Protein AF-A0A656GG90-F1 (afdb_monomer)

Secondary structure (DSSP, 8-state):
-PPP--------------S-GGG--S-SSSS-S-S------TTTHHHHS-GGGHHHHHHHHHHHGGGSS---

pLDDT: mean 93.35, std 8.49, range [52.53, 97.88]

Mean predicted aligned error: 4.47 Å

InterPro domains:
  IPR015797 NUDIX hydrolase-like domain superfamily [SSF55811] (5-67)

Solvent-accessible surface area (backbone atoms only — not comparable to full-atom values): 5283 Å² total; per-residue (Å²): 131,84,80,85,81,89,77,84,89,84,86,88,83,92,82,80,86,87,67,67,71,87,72,72,72,53,78,87,51,102,74,53,92,48,97,74,86,77,92,71,64,90,70,54,58,62,82,68,47,61,76,92,48,28,65,62,50,52,52,52,52,62,71,50,48,75,68,72,73,68,69,130

Organism: NCBI:txid629261

Foldseek 3Di:
DDDDDPDDDDDDDDDDPPDDPVVPDQPPDPDGPDPDDDDDDLCVCLVVDDPVCNVVSVVRSVVCVVVVPPDD

Sequence (72 aa):
SQPLCIGQKQKWFLLRLISNEQRVRMDLTGKPEFDGWRWVSYWYPLGQVVTFKREVYRRALKELAPRLLSRD

Radius of gyration: 15.59 Å; Cα contacts (8 Å, |Δi|>4): 16; chains: 1; bounding box: 30×38×36 Å

Structure (mmCIF, N/CA/C/O bac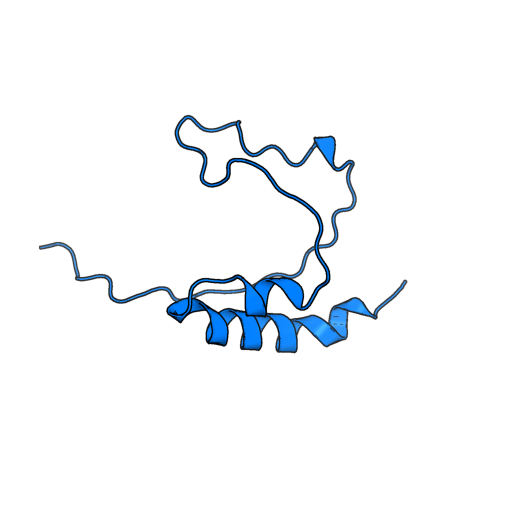kbone):
data_AF-A0A656GG90-F1
#
_entry.id   AF-A0A656GG90-F1
#
loop_
_atom_site.group_PDB
_atom_site.id
_atom_site.type_symbol
_atom_site.label_atom_id
_atom_site.label_alt_id
_atom_site.label_comp_id
_atom_site.label_asym_id
_atom_site.label_entity_id
_atom_site.label_seq_id
_atom_site.pdbx_PDB_ins_code
_atom_site.Cartn_x
_atom_site.Cartn_y
_atom_site.Cartn_z
_atom_site.occupancy
_atom_site.B_iso_or_equiv
_atom_site.auth_seq_id
_atom_site.auth_comp_id
_atom_site.auth_asym_id
_atom_site.auth_atom_id
_atom_site.pdbx_PDB_model_num
ATOM 1 N N . SER A 1 1 ? 15.092 24.087 -15.310 1.00 79.00 1 SER A N 1
ATOM 2 C CA . SER A 1 1 ? 14.050 23.073 -15.579 1.00 79.00 1 SER A CA 1
ATOM 3 C C . SER A 1 1 ? 13.879 22.213 -14.338 1.00 79.00 1 SER A C 1
ATOM 5 O O . SER A 1 1 ? 14.847 22.033 -13.607 1.00 79.00 1 SER A O 1
ATOM 7 N N . GLN A 1 2 ? 12.669 21.727 -14.051 1.00 81.81 2 GLN A N 1
ATOM 8 C CA . GLN A 1 2 ? 12.494 20.730 -12.989 1.00 81.81 2 GLN A CA 1
ATOM 9 C C . GLN A 1 2 ? 13.118 19.392 -13.431 1.00 81.81 2 GLN A C 1
ATOM 11 O O . GLN A 1 2 ? 13.059 19.076 -14.622 1.00 81.81 2 GLN A O 1
ATOM 16 N N . PRO A 1 3 ? 13.741 18.623 -12.519 1.00 87.81 3 PRO A N 1
ATOM 17 C CA . PRO A 1 3 ? 14.346 17.340 -12.860 1.00 87.81 3 PRO A CA 1
ATOM 18 C C . PRO A 1 3 ? 13.279 16.330 -13.301 1.00 87.81 3 PRO A C 1
ATOM 20 O O . PRO A 1 3 ? 12.189 16.274 -12.729 1.00 87.81 3 PRO A O 1
ATOM 23 N N . LEU A 1 4 ? 13.603 15.506 -14.302 1.00 94.25 4 LEU A N 1
ATOM 24 C CA . LEU A 1 4 ? 12.720 14.432 -14.752 1.00 94.25 4 LEU A CA 1
ATOM 25 C C . LEU A 1 4 ? 12.587 13.373 -13.649 1.00 94.25 4 LEU A C 1
ATOM 27 O O . LEU A 1 4 ? 13.562 12.720 -13.274 1.00 94.25 4 LEU A O 1
ATOM 31 N N . CYS A 1 5 ? 11.369 13.180 -13.149 1.00 93.94 5 CYS A N 1
ATOM 32 C CA . CYS A 1 5 ? 11.063 12.102 -12.219 1.00 93.94 5 CYS A CA 1
ATOM 33 C C . CYS A 1 5 ? 10.860 10.792 -12.992 1.00 93.94 5 CYS A C 1
ATOM 35 O O . CYS A 1 5 ? 9.910 10.662 -13.759 1.00 93.94 5 CYS A O 1
ATOM 37 N N . ILE A 1 6 ? 11.744 9.816 -12.773 1.00 94.12 6 ILE A N 1
ATOM 38 C CA . ILE A 1 6 ? 11.693 8.497 -13.430 1.00 94.12 6 ILE A CA 1
ATOM 39 C C . ILE A 1 6 ? 11.056 7.404 -12.556 1.00 94.12 6 ILE A C 1
ATOM 41 O O . ILE A 1 6 ? 10.964 6.253 -12.976 1.00 94.12 6 ILE A O 1
ATOM 45 N N . GLY A 1 7 ? 10.645 7.725 -11.324 1.00 94.19 7 GLY A N 1
ATOM 46 C CA . GLY A 1 7 ? 10.052 6.745 -10.419 1.00 94.19 7 GLY A CA 1
ATOM 47 C C . GLY A 1 7 ? 10.034 7.167 -8.954 1.00 94.19 7 GLY A C 1
ATOM 48 O O . GLY A 1 7 ? 10.212 8.332 -8.611 1.00 94.19 7 GLY A O 1
ATOM 49 N N . GLN A 1 8 ? 9.809 6.188 -8.076 1.00 95.75 8 GLN A N 1
ATOM 50 C CA . GLN A 1 8 ? 9.659 6.395 -6.636 1.00 95.75 8 GLN A CA 1
ATOM 51 C C . GLN A 1 8 ? 10.578 5.457 -5.847 1.00 95.75 8 GLN A C 1
ATOM 53 O O . GLN A 1 8 ? 10.678 4.271 -6.154 1.00 95.75 8 GLN A O 1
ATOM 58 N N . LYS A 1 9 ? 11.200 5.977 -4.784 1.00 95.81 9 LYS A N 1
ATOM 59 C CA . LYS A 1 9 ? 11.842 5.179 -3.728 1.00 95.81 9 LYS A CA 1
ATOM 60 C C . LYS A 1 9 ? 10.877 5.100 -2.550 1.00 95.81 9 LYS A C 1
ATOM 62 O O . LYS A 1 9 ? 10.395 6.132 -2.096 1.00 95.81 9 LYS A O 1
ATOM 67 N N . GLN A 1 10 ? 10.578 3.894 -2.079 1.00 97.06 10 GLN A N 1
ATOM 68 C CA . GLN A 1 10 ? 9.488 3.659 -1.131 1.00 97.06 10 GLN A CA 1
ATOM 69 C C . GLN A 1 10 ? 9.985 2.906 0.105 1.00 97.06 10 GLN A C 1
ATOM 71 O O . GLN A 1 10 ? 10.805 1.996 -0.011 1.00 97.06 10 GLN A O 1
ATOM 76 N N . LYS A 1 11 ? 9.454 3.268 1.277 1.00 96.94 11 LYS A N 1
ATOM 77 C CA . LYS A 1 11 ? 9.533 2.481 2.514 1.00 96.94 11 LYS A CA 1
ATOM 78 C C . LYS A 1 11 ? 8.130 1.976 2.838 1.00 96.94 11 LYS A C 1
ATOM 80 O O . LYS A 1 11 ? 7.180 2.750 2.764 1.00 96.94 11 LYS A O 1
ATOM 85 N N . TRP A 1 12 ? 8.016 0.696 3.171 1.00 97.38 12 TRP A N 1
ATOM 86 C CA . TRP A 1 12 ? 6.742 0.029 3.429 1.00 97.38 12 TRP A CA 1
ATOM 87 C C . TRP A 1 12 ? 6.559 -0.230 4.923 1.00 97.38 12 TRP A C 1
ATOM 89 O O . TRP A 1 12 ? 7.518 -0.558 5.618 1.00 97.38 12 TRP A O 1
ATOM 99 N N . PHE A 1 13 ? 5.322 -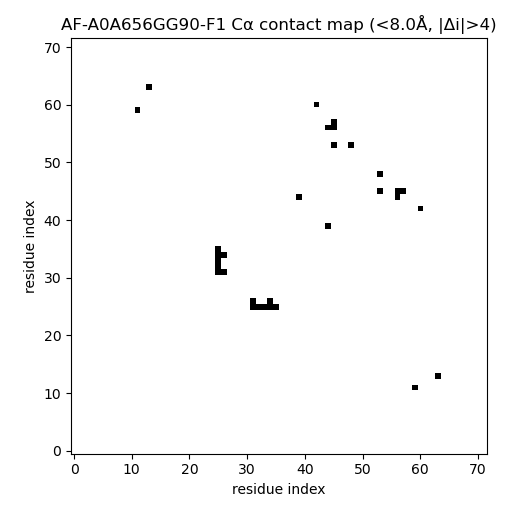0.099 5.401 1.00 96.12 13 PHE A N 1
ATOM 100 C CA . PHE A 1 13 ? 4.943 -0.334 6.792 1.00 96.12 13 PHE A CA 1
ATOM 101 C C . PHE A 1 13 ? 3.779 -1.324 6.843 1.00 96.12 13 PHE A C 1
ATOM 103 O O . PHE A 1 13 ? 2.851 -1.236 6.040 1.00 96.12 13 PHE A O 1
ATOM 110 N N . LEU A 1 14 ? 3.825 -2.252 7.799 1.00 96.00 14 LEU A N 1
ATOM 111 C CA . LEU A 1 14 ? 2.709 -3.134 8.132 1.00 96.00 14 LEU A CA 1
ATOM 112 C C . LEU A 1 14 ? 2.021 -2.591 9.383 1.00 96.00 14 LEU A C 1
ATOM 114 O O . LEU A 1 14 ? 2.678 -2.393 10.403 1.00 96.00 14 LEU A O 1
ATOM 118 N N . LEU A 1 15 ? 0.712 -2.361 9.302 1.00 94.81 15 LEU A N 1
ATOM 119 C CA . LEU A 1 15 ? -0.087 -1.799 10.388 1.00 94.81 15 LEU A CA 1
ATOM 120 C C . LEU A 1 15 ? -1.263 -2.724 10.713 1.00 94.81 15 LEU A C 1
ATOM 122 O O . LEU A 1 15 ? -1.895 -3.270 9.808 1.00 94.81 15 LEU A O 1
ATOM 126 N N . ARG A 1 16 ? -1.579 -2.855 12.006 1.00 94.00 16 ARG A N 1
ATOM 127 C CA . ARG A 1 16 ? -2.819 -3.469 12.499 1.00 94.00 16 ARG A CA 1
ATOM 128 C C . ARG A 1 16 ? -3.809 -2.355 12.826 1.00 94.00 16 ARG A C 1
ATOM 130 O O . ARG A 1 16 ? -3.501 -1.487 13.641 1.00 94.00 16 ARG A O 1
ATOM 137 N N . LEU A 1 17 ? -4.992 -2.382 12.214 1.00 95.50 17 LEU A N 1
ATOM 138 C CA . LEU A 1 17 ? -6.071 -1.470 12.582 1.00 95.50 17 LEU A CA 1
ATOM 139 C C . LEU A 1 17 ? -6.612 -1.880 13.960 1.00 95.50 17 LEU A C 1
ATOM 141 O O . LEU A 1 17 ? -7.170 -2.961 14.107 1.00 95.50 17 LEU A O 1
ATOM 145 N N . ILE A 1 18 ? -6.401 -1.033 14.968 1.00 96.12 18 ILE A N 1
ATOM 146 C C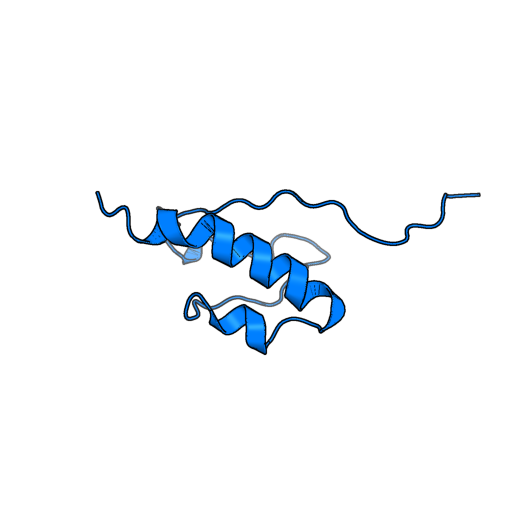A . ILE A 1 18 ? -6.872 -1.254 16.350 1.00 96.12 18 ILE A CA 1
ATOM 147 C C . ILE A 1 18 ? -8.170 -0.499 16.668 1.00 96.12 18 ILE A C 1
ATOM 149 O O . ILE A 1 18 ? -8.755 -0.682 17.731 1.00 96.12 18 ILE A O 1
ATOM 153 N N . SER A 1 19 ? -8.590 0.396 15.776 1.00 96.62 19 SER A N 1
ATOM 154 C CA . SER A 1 19 ? -9.777 1.231 15.934 1.00 96.62 19 SER A CA 1
ATOM 155 C C . SER A 1 19 ? -10.937 0.707 15.089 1.00 96.62 19 SER A C 1
ATOM 157 O O . SER A 1 19 ? -10.787 -0.216 14.292 1.00 96.62 19 SER A O 1
ATOM 159 N N . ASN A 1 20 ? -12.115 1.305 15.266 1.00 96.88 20 ASN A N 1
ATOM 160 C CA . ASN A 1 20 ? -13.273 0.984 14.440 1.00 96.88 20 ASN A CA 1
ATOM 161 C C . ASN A 1 20 ? -13.025 1.374 12.968 1.00 96.88 20 ASN A C 1
ATOM 163 O O . ASN A 1 20 ? -12.542 2.473 12.690 1.00 96.88 20 ASN A O 1
ATOM 167 N N . GLU A 1 21 ? -13.421 0.503 12.041 1.00 96.62 21 GLU A N 1
ATOM 168 C CA . GLU A 1 21 ? -13.289 0.681 10.588 1.00 96.62 21 GLU A CA 1
ATOM 169 C C . GLU A 1 21 ? -13.915 1.975 10.055 1.00 96.62 21 GLU A C 1
ATOM 171 O O . GLU A 1 21 ? -13.388 2.570 9.117 1.00 96.62 21 GLU A O 1
ATOM 176 N N . GLN A 1 22 ? -14.967 2.482 10.702 1.00 95.56 22 GLN A N 1
ATOM 177 C CA . G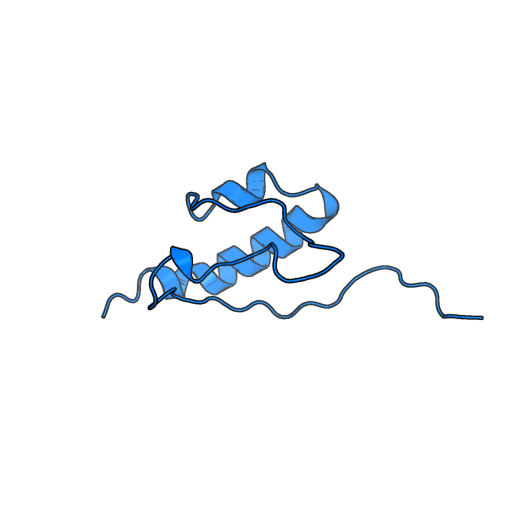LN A 1 22 ? -15.607 3.759 10.359 1.00 95.56 22 GLN A CA 1
ATOM 178 C C . GLN A 1 22 ? -14.660 4.963 10.498 1.00 95.56 22 GLN A C 1
ATOM 180 O O . GLN A 1 22 ? -14.937 6.039 9.965 1.00 95.56 22 GLN A O 1
ATOM 185 N N . ARG A 1 23 ? -13.529 4.804 11.204 1.00 96.75 23 ARG A N 1
ATOM 186 C CA . ARG A 1 23 ? -12.480 5.830 11.287 1.00 96.75 23 ARG A CA 1
ATOM 187 C C . ARG A 1 23 ? -11.591 5.895 10.044 1.00 96.75 23 ARG A C 1
ATOM 189 O O . ARG A 1 23 ? -10.858 6.870 9.902 1.00 96.75 23 ARG A O 1
ATOM 196 N N . VAL A 1 24 ? -11.645 4.912 9.145 1.00 96.62 24 VAL A N 1
ATOM 197 C CA . VAL A 1 24 ? -10.930 4.954 7.864 1.00 96.62 24 VAL A CA 1
ATOM 198 C C . VAL A 1 24 ? -11.760 5.771 6.873 1.00 96.62 24 VAL A C 1
ATOM 200 O O . VAL A 1 24 ? -12.674 5.261 6.227 1.00 96.62 24 VAL A O 1
ATOM 203 N N . ARG A 1 25 ? -11.452 7.067 6.787 1.00 96.50 25 ARG A N 1
ATOM 204 C CA . ARG A 1 25 ? -12.148 8.049 5.944 1.00 96.50 25 ARG A CA 1
ATOM 205 C C . ARG A 1 25 ? -11.245 8.506 4.802 1.00 96.50 25 ARG A C 1
ATOM 207 O O . ARG A 1 25 ? -10.116 8.923 5.047 1.00 96.50 25 ARG A O 1
ATOM 214 N N . MET A 1 26 ? -11.741 8.419 3.569 1.00 96.38 26 MET A N 1
ATOM 215 C CA . MET A 1 26 ? -11.001 8.758 2.339 1.00 96.38 26 MET A CA 1
ATOM 216 C C . MET A 1 26 ? -11.499 10.052 1.679 1.00 96.38 26 MET A C 1
ATOM 218 O O . MET A 1 26 ? -10.895 10.537 0.732 1.00 96.38 26 MET A O 1
ATOM 222 N N . ASP A 1 27 ? -12.563 10.640 2.220 1.00 95.88 27 ASP A N 1
ATOM 223 C CA . ASP A 1 27 ? -13.354 11.742 1.667 1.00 95.88 27 ASP A CA 1
ATOM 224 C C . ASP A 1 27 ? -13.084 13.098 2.345 1.00 95.88 27 ASP A C 1
ATOM 226 O O . ASP A 1 27 ? -13.846 14.047 2.196 1.00 95.88 27 ASP A O 1
ATOM 230 N N . LEU A 1 28 ? -12.002 13.202 3.121 1.00 95.94 28 LEU A N 1
ATOM 231 C CA . LEU A 1 28 ? -11.699 14.395 3.921 1.00 95.94 28 LEU A CA 1
ATOM 232 C C . LEU A 1 28 ? -10.870 15.453 3.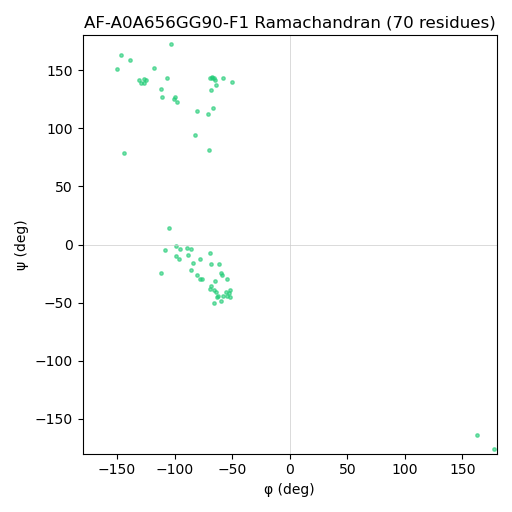173 1.00 95.94 28 LEU A C 1
ATOM 234 O O . LEU A 1 28 ? -10.576 16.507 3.736 1.00 95.94 28 LEU A O 1
ATOM 238 N N . THR A 1 29 ? -10.463 15.192 1.928 1.00 95.94 29 THR A N 1
ATOM 239 C CA . THR A 1 29 ? -9.666 16.123 1.114 1.00 95.94 29 THR A CA 1
ATOM 240 C C . THR A 1 29 ? -10.435 16.540 -0.138 1.00 95.94 29 THR A C 1
ATOM 242 O O . THR A 1 29 ? -11.235 15.782 -0.674 1.00 95.94 29 THR A O 1
ATOM 245 N N . GLY A 1 30 ? -10.162 17.743 -0.658 1.00 95.69 30 GLY A N 1
ATOM 246 C CA . GLY A 1 30 ? -10.797 18.227 -1.895 1.00 95.69 30 GLY A CA 1
ATOM 247 C C . GLY A 1 30 ? -10.360 17.489 -3.171 1.00 95.69 30 GLY A C 1
ATOM 248 O O . GLY A 1 30 ? -10.897 17.756 -4.242 1.00 95.69 30 GLY A O 1
ATOM 249 N N . LYS A 1 31 ? -9.364 16.599 -3.072 1.00 96.38 31 LYS A N 1
ATOM 250 C CA . LYS A 1 31 ? -8.857 15.737 -4.150 1.00 96.38 31 LYS A CA 1
ATOM 251 C C . LYS A 1 31 ? -8.469 14.377 -3.548 1.00 96.38 31 LYS A C 1
ATOM 253 O O . LYS A 1 31 ? -7.288 14.176 -3.251 1.00 96.38 31 LYS A O 1
ATOM 258 N N . PRO A 1 32 ? -9.444 13.492 -3.287 1.00 96.81 32 PRO A N 1
ATOM 259 C CA . PRO A 1 32 ? -9.183 12.198 -2.667 1.00 96.81 32 PRO A CA 1
ATOM 260 C C . PRO A 1 32 ? -8.375 11.291 -3.605 1.00 96.81 32 PRO A C 1
ATOM 262 O O . PRO A 1 32 ? -8.550 11.322 -4.820 1.00 96.81 32 PRO A O 1
ATOM 265 N N . GLU A 1 33 ? -7.471 10.489 -3.039 1.00 96.38 33 GLU A N 1
ATOM 266 C CA . GLU A 1 33 ? -6.712 9.476 -3.796 1.00 96.38 33 GLU A CA 1
ATOM 267 C C . GLU A 1 33 ? -7.557 8.223 -4.077 1.00 96.38 33 GLU A C 1
ATOM 269 O O . GLU A 1 33 ? -7.357 7.547 -5.085 1.00 96.38 33 GLU A O 1
ATOM 274 N N . PHE A 1 34 ? -8.498 7.918 -3.181 1.00 96.81 34 PHE A N 1
ATOM 275 C CA . PHE A 1 34 ? -9.289 6.694 -3.188 1.00 96.81 34 PHE A CA 1
ATOM 276 C C . PHE A 1 34 ? -10.776 7.012 -3.042 1.00 96.81 34 PHE A C 1
ATOM 278 O O . PHE A 1 34 ? -11.148 7.849 -2.222 1.00 96.81 34 PHE A O 1
ATOM 285 N N . ASP A 1 35 ? -11.617 6.269 -3.761 1.00 96.44 35 ASP A N 1
ATOM 286 C CA . ASP A 1 35 ? -13.079 6.355 -3.629 1.00 96.44 35 ASP A CA 1
ATOM 287 C C . ASP A 1 35 ? -13.606 5.558 -2.422 1.00 96.44 35 ASP A C 1
ATOM 289 O O . ASP A 1 35 ? -14.659 5.856 -1.865 1.00 96.44 35 ASP A O 1
ATOM 293 N N . GLY A 1 36 ? -12.876 4.520 -2.010 1.00 96.00 36 GLY A N 1
ATOM 294 C CA . GLY A 1 36 ? -13.254 3.636 -0.915 1.00 96.00 36 GLY A CA 1
ATOM 295 C C . GLY A 1 36 ? -12.248 2.507 -0.708 1.00 96.00 36 GLY A C 1
ATOM 296 O O . GLY A 1 36 ? -11.216 2.430 -1.379 1.00 96.00 36 GLY A O 1
ATOM 297 N N . TRP A 1 37 ? -12.554 1.606 0.225 1.00 96.88 37 TRP A N 1
ATOM 298 C CA . TRP A 1 37 ? -11.690 0.477 0.558 1.00 96.88 37 TRP A CA 1
ATOM 299 C C . TRP A 1 37 ? -12.483 -0.760 0.959 1.00 96.88 37 TRP A C 1
ATOM 301 O O . TRP A 1 37 ? -13.665 -0.697 1.288 1.00 96.88 37 TRP A O 1
ATOM 311 N N . ARG A 1 38 ? -11.804 -1.904 0.925 1.00 96.69 38 ARG A N 1
ATOM 312 C CA . ARG A 1 38 ? -12.303 -3.170 1.456 1.00 96.69 38 ARG A CA 1
ATOM 313 C C . ARG A 1 38 ? -11.138 -4.021 1.925 1.00 96.69 38 ARG A C 1
ATOM 315 O O . ARG A 1 38 ? -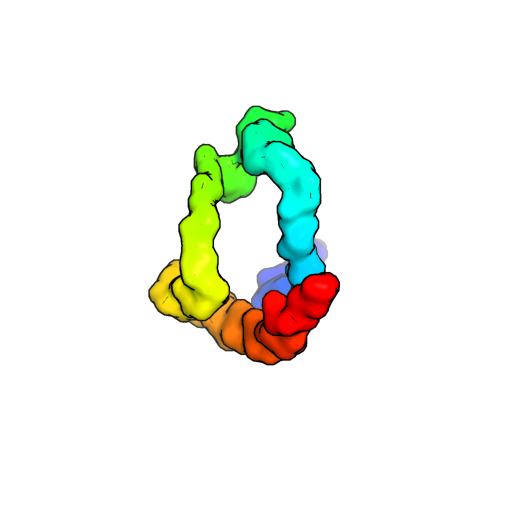10.053 -3.960 1.341 1.00 96.69 38 ARG A O 1
ATOM 322 N N . TRP A 1 39 ? -11.377 -4.867 2.917 1.00 96.94 39 TRP A N 1
ATOM 323 C CA . TRP A 1 39 ? -10.435 -5.927 3.247 1.00 96.94 39 TRP A CA 1
ATOM 324 C C . TRP A 1 39 ? -10.344 -6.950 2.114 1.00 96.94 39 TRP A C 1
ATOM 326 O O . TRP A 1 39 ? -11.327 -7.276 1.443 1.00 96.94 39 TRP A O 1
ATOM 336 N N . VAL A 1 40 ? -9.137 -7.462 1.904 1.00 96.94 40 VAL A N 1
ATOM 337 C CA . VAL A 1 40 ? -8.835 -8.502 0.920 1.00 96.94 40 VAL A CA 1
ATOM 338 C C . VAL A 1 40 ? -7.855 -9.497 1.523 1.00 96.94 40 VAL A C 1
ATOM 340 O O . VAL A 1 40 ? -7.128 -9.177 2.464 1.00 96.94 40 VAL A O 1
ATOM 343 N N . SER A 1 41 ? -7.801 -10.706 0.966 1.00 95.69 41 SER A N 1
ATOM 344 C CA . SER A 1 41 ? -6.771 -11.680 1.330 1.00 95.69 41 SER A CA 1
ATOM 345 C C . SER A 1 41 ? -5.374 -11.103 1.082 1.00 95.69 41 SER A C 1
ATOM 347 O O . SER A 1 41 ? -5.152 -10.425 0.081 1.00 95.69 41 SER A O 1
ATOM 349 N N . TYR A 1 42 ? -4.413 -11.415 1.955 1.00 95.31 42 TYR A N 1
ATOM 350 C CA . TYR A 1 42 ? -3.092 -10.768 1.976 1.00 95.31 42 TYR A CA 1
ATOM 351 C C . TYR A 1 42 ? -2.356 -10.754 0.622 1.00 95.31 42 TYR A C 1
ATOM 353 O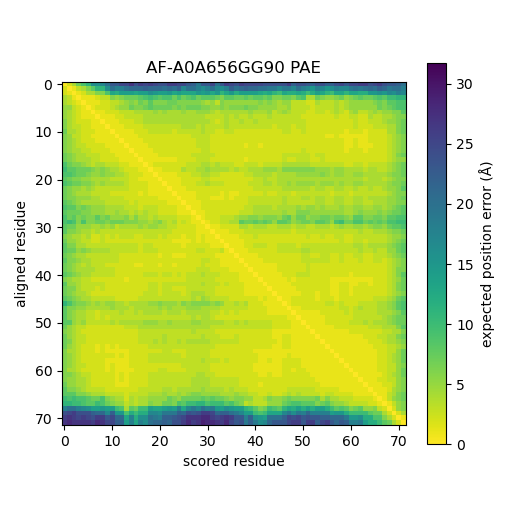 O . TYR A 1 42 ? -1.746 -9.757 0.250 1.00 95.31 42 TYR A O 1
ATOM 361 N N . TRP A 1 43 ? -2.452 -11.841 -0.149 1.00 96.06 43 TRP A N 1
ATOM 362 C CA . TRP A 1 43 ? -1.780 -11.973 -1.447 1.00 96.06 43 TRP A CA 1
ATOM 363 C C . TRP A 1 43 ? -2.588 -11.438 -2.640 1.00 96.06 43 TRP A C 1
ATOM 365 O O . TRP A 1 43 ? -2.044 -11.318 -3.738 1.00 96.06 43 TRP A O 1
ATOM 375 N N . TYR A 1 44 ? -3.860 -11.077 -2.439 1.00 97.19 44 TYR A N 1
ATOM 376 C CA . TYR A 1 44 ? -4.759 -10.588 -3.490 1.00 97.19 44 TYR A CA 1
ATOM 377 C C . TYR A 1 44 ? -4.210 -9.374 -4.269 1.00 97.19 44 TYR A C 1
ATOM 379 O O . TYR A 1 44 ? -4.309 -9.381 -5.500 1.00 97.19 44 TYR A O 1
ATOM 387 N N . PRO A 1 45 ? -3.564 -8.367 -3.636 1.00 96.12 45 PRO A N 1
ATOM 388 C CA . PRO A 1 45 ? -3.055 -7.202 -4.360 1.00 96.12 45 PRO A CA 1
ATOM 389 C C . PRO A 1 45 ? -2.048 -7.531 -5.470 1.00 96.12 45 PRO A C 1
ATOM 391 O O . PRO A 1 45 ? -1.971 -6.790 -6.446 1.00 96.12 45 PRO A O 1
ATOM 394 N N . LEU A 1 46 ? -1.311 -8.647 -5.384 1.00 95.12 46 LEU A N 1
ATOM 395 C CA . LEU A 1 46 ? -0.321 -9.019 -6.406 1.00 95.12 46 LEU A CA 1
ATOM 396 C C . LEU A 1 46 ? -0.946 -9.312 -7.774 1.00 95.12 46 LEU A C 1
ATOM 398 O O . LEU A 1 46 ? -0.312 -9.050 -8.796 1.00 95.12 46 LEU A O 1
ATOM 402 N N . GLY A 1 47 ? -2.180 -9.822 -7.797 1.00 94.62 47 GLY A N 1
ATOM 403 C CA . GLY A 1 47 ? -2.914 -10.092 -9.035 1.00 94.62 47 GLY A CA 1
ATOM 404 C C . GLY A 1 47 ? -3.644 -8.875 -9.604 1.00 94.62 47 GLY A C 1
ATOM 405 O O . GLY A 1 47 ? -4.048 -8.906 -10.760 1.00 94.62 47 GLY A O 1
ATOM 406 N N . GLN A 1 48 ? -3.824 -7.816 -8.810 1.00 95.69 48 GLN A N 1
ATOM 407 C CA . GLN A 1 48 ? -4.661 -6.662 -9.167 1.00 95.69 48 GLN A CA 1
ATOM 408 C C . GLN A 1 48 ? -3.865 -5.380 -9.396 1.00 95.69 48 GLN A C 1
ATOM 410 O O . GLN A 1 48 ? -4.320 -4.480 -10.097 1.00 95.69 48 GLN A O 1
ATOM 415 N N . VAL A 1 49 ? -2.677 -5.273 -8.801 1.00 95.38 49 VAL A N 1
ATOM 416 C CA . VAL A 1 49 ? -1.854 -4.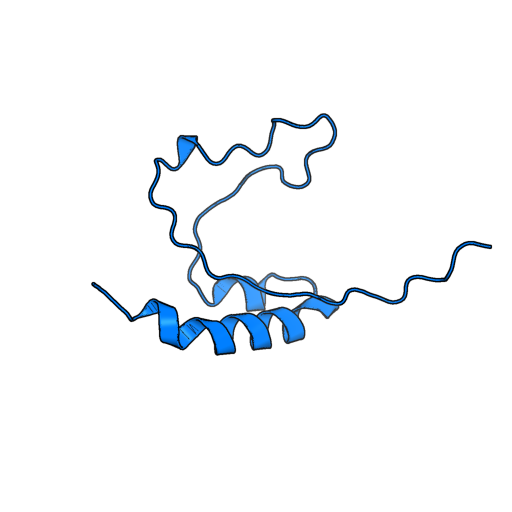077 -8.935 1.00 95.38 49 VAL A CA 1
ATOM 417 C C . VAL A 1 49 ? -1.350 -3.916 -10.374 1.00 95.38 49 VAL A C 1
ATOM 419 O O . VAL A 1 49 ? -0.999 -4.884 -11.063 1.00 95.38 49 VAL A O 1
ATOM 422 N N . VAL A 1 50 ? -1.281 -2.657 -10.814 1.00 95.56 50 VAL A N 1
ATOM 423 C CA . VAL A 1 50 ? -0.699 -2.259 -12.101 1.00 95.56 50 VAL A CA 1
ATOM 424 C C . VAL A 1 50 ? 0.689 -2.873 -12.302 1.00 95.56 50 VAL A C 1
ATOM 426 O O . VAL A 1 50 ? 1.506 -2.938 -11.379 1.00 95.56 50 VAL A O 1
ATOM 429 N N . THR A 1 51 ? 0.963 -3.315 -13.530 1.00 95.19 51 THR A N 1
ATOM 430 C CA . THR A 1 51 ? 2.089 -4.203 -13.860 1.00 95.19 51 THR A CA 1
ATOM 431 C C . THR A 1 51 ? 3.438 -3.710 -13.344 1.00 95.19 51 THR A C 1
ATOM 433 O O . THR A 1 51 ? 4.169 -4.478 -12.723 1.00 95.19 51 THR A O 1
ATOM 436 N N . PHE A 1 52 ? 3.746 -2.423 -13.517 1.00 94.88 52 PHE A N 1
ATOM 437 C CA . PHE A 1 52 ? 5.040 -1.857 -13.128 1.00 94.88 52 PHE A CA 1
ATOM 438 C C . PHE A 1 52 ? 5.275 -1.814 -11.604 1.00 94.88 52 PHE A C 1
ATOM 440 O O . PHE A 1 52 ? 6.417 -1.684 -11.172 1.00 94.88 52 PHE A O 1
ATOM 447 N N . LYS A 1 53 ? 4.227 -1.948 -10.774 1.00 96.06 53 LYS A N 1
ATOM 448 C CA . LYS A 1 53 ? 4.339 -1.995 -9.302 1.00 96.06 53 LYS A CA 1
ATOM 449 C C . LYS A 1 53 ? 4.367 -3.416 -8.734 1.00 96.06 53 LYS A C 1
ATOM 451 O O . LYS A 1 53 ? 4.696 -3.572 -7.557 1.00 96.06 53 LYS A O 1
ATOM 456 N N . ARG A 1 54 ? 4.048 -4.449 -9.529 1.00 96.75 54 ARG A N 1
ATOM 457 C CA . ARG A 1 54 ? 3.895 -5.837 -9.044 1.00 96.75 54 ARG A CA 1
ATOM 458 C C . ARG A 1 54 ? 5.114 -6.336 -8.284 1.00 96.75 54 ARG A C 1
ATOM 460 O O . ARG A 1 54 ? 4.965 -6.908 -7.211 1.00 96.75 54 ARG A O 1
ATOM 467 N N . GLU A 1 55 ? 6.312 -6.085 -8.803 1.00 97.19 55 GLU A N 1
ATOM 468 C CA . GLU A 1 55 ? 7.543 -6.568 -8.176 1.00 97.19 55 GLU A CA 1
ATOM 469 C C . GLU A 1 55 ? 7.842 -5.862 -6.846 1.00 97.19 55 GLU A C 1
ATOM 471 O O . GLU A 1 55 ? 8.234 -6.507 -5.875 1.00 97.19 55 GLU A O 1
ATOM 476 N N . VAL A 1 56 ? 7.582 -4.552 -6.761 1.00 97.38 56 VAL A N 1
ATOM 477 C CA . VAL A 1 56 ? 7.723 -3.794 -5.507 1.00 97.38 56 VAL A CA 1
ATOM 478 C C . VAL A 1 56 ? 6.746 -4.322 -4.454 1.00 97.38 56 VAL A C 1
ATOM 480 O O . VAL A 1 56 ? 7.159 -4.595 -3.328 1.00 97.38 56 VAL A O 1
ATOM 483 N N . TYR A 1 57 ? 5.486 -4.561 -4.832 1.00 97.88 57 TYR A N 1
ATOM 484 C CA . TYR A 1 57 ? 4.484 -5.160 -3.943 1.00 97.88 57 TYR A CA 1
ATOM 485 C C . TYR A 1 57 ? 4.883 -6.577 -3.519 1.00 97.88 57 TYR A C 1
ATOM 487 O O . TYR A 1 57 ? 4.807 -6.913 -2.341 1.00 97.88 57 TYR A O 1
ATOM 495 N N . ARG A 1 58 ? 5.357 -7.411 -4.454 1.00 97.75 58 ARG A N 1
ATOM 496 C CA . ARG A 1 58 ? 5.791 -8.785 -4.166 1.00 97.75 58 ARG A CA 1
ATOM 497 C C . ARG A 1 58 ? 6.902 -8.809 -3.124 1.00 97.75 58 ARG A C 1
ATOM 499 O O . ARG A 1 58 ? 6.861 -9.642 -2.223 1.00 97.75 58 ARG A O 1
ATOM 506 N N . ARG A 1 59 ? 7.894 -7.924 -3.252 1.00 97.81 59 ARG A N 1
ATOM 507 C CA . ARG A 1 59 ? 9.001 -7.808 -2.295 1.00 97.81 59 ARG A CA 1
ATOM 508 C C . ARG A 1 59 ? 8.508 -7.336 -0.930 1.00 97.81 59 ARG A C 1
ATOM 510 O O . ARG A 1 59 ? 8.776 -8.018 0.052 1.00 97.81 59 ARG A O 1
ATOM 517 N N . ALA A 1 60 ? 7.729 -6.254 -0.891 1.00 97.00 60 ALA A N 1
ATOM 518 C CA . ALA A 1 60 ? 7.199 -5.702 0.354 1.00 97.00 60 ALA A CA 1
ATOM 519 C C . ALA A 1 60 ? 6.327 -6.713 1.116 1.00 97.00 60 ALA A C 1
ATOM 521 O O . ALA A 1 60 ? 6.549 -6.953 2.298 1.00 97.00 60 ALA A O 1
ATOM 522 N N . LEU A 1 61 ? 5.376 -7.367 0.440 1.00 96.25 61 LEU A N 1
ATOM 523 C CA . LEU A 1 61 ? 4.498 -8.350 1.082 1.00 96.25 61 LEU A CA 1
ATOM 524 C C . LEU A 1 61 ? 5.269 -9.588 1.556 1.00 96.25 61 LEU A C 1
ATOM 526 O O . LEU A 1 61 ? 5.005 -10.092 2.641 1.00 96.25 61 LEU A O 1
ATOM 530 N N . LYS A 1 62 ? 6.257 -10.078 0.794 1.00 96.50 62 LYS A N 1
ATOM 531 C CA . LYS A 1 62 ? 7.099 -11.197 1.255 1.00 96.50 62 LYS A CA 1
ATOM 532 C C . LYS A 1 62 ? 7.920 -10.842 2.493 1.00 96.50 62 LYS A C 1
ATOM 534 O O . LYS A 1 62 ? 8.037 -11.677 3.382 1.00 96.50 62 LYS A O 1
ATOM 539 N N . GLU A 1 63 ? 8.474 -9.636 2.551 1.00 96.12 63 GLU A N 1
ATOM 540 C CA . GLU A 1 63 ? 9.276 -9.170 3.688 1.00 96.12 63 GLU A CA 1
ATOM 541 C C . GLU A 1 63 ? 8.429 -8.977 4.954 1.00 96.12 63 GLU A C 1
ATOM 543 O O . GLU A 1 63 ? 8.871 -9.286 6.058 1.00 96.12 63 GLU A O 1
ATOM 548 N N . LEU A 1 64 ? 7.184 -8.525 4.792 1.00 95.56 64 LEU A N 1
ATOM 549 C CA . LEU A 1 64 ? 6.265 -8.263 5.899 1.00 95.56 64 LEU A CA 1
ATOM 550 C C . LEU A 1 64 ? 5.476 -9.509 6.345 1.00 95.56 64 LEU A C 1
ATOM 552 O O . LEU A 1 64 ? 5.031 -9.561 7.492 1.00 95.56 64 LEU A O 1
ATOM 556 N N . ALA A 1 65 ? 5.331 -10.527 5.489 1.00 94.69 65 ALA A N 1
ATOM 557 C CA . ALA A 1 65 ? 4.545 -11.735 5.764 1.00 94.69 65 ALA A CA 1
ATOM 558 C C . ALA A 1 65 ? 4.890 -12.460 7.083 1.00 94.69 65 ALA A C 1
ATOM 560 O O . ALA A 1 65 ? 3.952 -12.846 7.785 1.00 94.69 65 ALA A O 1
ATOM 561 N N . PRO A 1 66 ? 6.168 -12.623 7.492 1.00 93.94 66 PRO A N 1
ATOM 562 C CA . PRO A 1 66 ? 6.498 -13.300 8.749 1.00 93.94 66 PRO A CA 1
ATOM 563 C C . PRO A 1 66 ? 5.894 -12.632 9.992 1.00 93.94 66 PRO A C 1
ATOM 565 O O . PRO A 1 66 ? 5.680 -13.294 11.002 1.00 93.94 66 PRO A O 1
ATOM 568 N N . ARG A 1 67 ? 5.588 -11.328 9.925 1.00 89.25 67 ARG A N 1
ATOM 569 C CA . ARG A 1 67 ? 4.989 -10.555 11.026 1.00 89.25 67 ARG A CA 1
ATOM 570 C C . ARG A 1 67 ? 3.462 -10.638 11.076 1.00 89.25 67 ARG A C 1
ATOM 572 O O . ARG A 1 67 ? 2.863 -10.088 11.988 1.00 89.25 67 ARG A O 1
ATOM 579 N N . LEU A 1 68 ? 2.817 -11.309 10.120 1.00 85.69 68 LEU A N 1
ATOM 580 C CA . LEU A 1 68 ? 1.360 -11.502 10.139 1.00 85.69 68 LEU A CA 1
ATOM 581 C C . LEU A 1 68 ? 0.915 -12.566 11.142 1.00 85.69 68 LEU A C 1
ATOM 583 O O . LEU A 1 68 ? -0.206 -12.510 11.637 1.00 85.69 68 LEU A O 1
ATOM 587 N N . LEU A 1 69 ? 1.771 -13.561 11.388 1.00 72.06 69 LEU A N 1
ATOM 588 C CA . LEU A 1 69 ? 1.458 -14.729 12.214 1.00 72.06 69 LEU A CA 1
ATOM 589 C C . LEU A 1 69 ? 1.915 -14.579 13.665 1.00 72.06 69 LEU A C 1
ATOM 591 O O . LEU A 1 69 ? 1.622 -15.461 14.469 1.00 72.06 69 LEU A O 1
ATOM 595 N N . SER A 1 70 ? 2.598 -13.482 14.017 1.00 64.12 70 SER A N 1
ATOM 596 C CA . SER A 1 70 ? 2.831 -13.129 15.417 1.00 64.12 70 SER A CA 1
ATOM 597 C C . SER A 1 70 ? 1.499 -12.693 16.022 1.00 64.12 70 SER A C 1
ATOM 599 O O . SER A 1 70 ? 1.159 -11.510 16.050 1.00 64.12 70 SER A O 1
ATOM 601 N N . ARG A 1 71 ? 0.702 -13.690 16.398 1.00 57.91 71 ARG A N 1
ATOM 602 C CA . ARG A 1 71 ? -0.397 -13.541 17.338 1.00 57.91 71 ARG A CA 1
ATOM 603 C C . ARG A 1 71 ? 0.217 -13.249 18.704 1.00 57.91 71 ARG A C 1
ATOM 605 O O . ARG A 1 71 ? 1.186 -13.906 19.081 1.00 57.91 71 ARG A O 1
ATOM 612 N N . ASP A 1 72 ? -0.340 -12.240 19.361 1.00 52.53 72 ASP A N 1
ATOM 613 C CA . ASP A 1 72 ? -0.261 -12.089 20.813 1.00 52.53 72 ASP A CA 1
ATOM 614 C C . ASP A 1 72 ? -0.761 -13.379 21.497 1.00 52.53 72 ASP A C 1
ATOM 616 O O . ASP A 1 72 ? -1.732 -13.980 20.965 1.00 52.53 72 ASP A O 1
#

Nearest PDB struct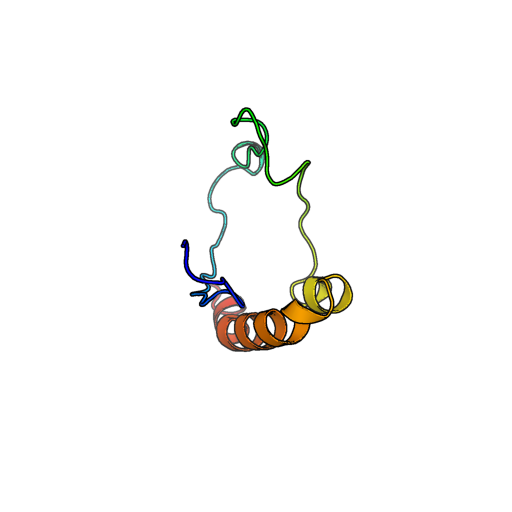ures (foldseek):
  6d1v-assembly1_B  TM=9.696E-01  e=1.796E-04  Escherichia coli K-12
  4s2y-assembly1_A  TM=9.604E-01  e=3.101E-04  Escherichia coli K-12
  6vco-assembly1_A  TM=9.729E-01  e=5.352E-04  Escherichia coli K-12
  7sp3-assembly1_A  TM=9.442E-01  e=4.669E-04  Escherichia coli
  6vcn-assembly1_A  TM=9.434E-01  e=4.669E-04  Escherichia coli K-12